Protein AF-A0A370TA07-F1 (afdb_monomer)

Radius of gyration: 15.34 Å; Cα contacts (8 Å, |Δi|>4): 132; chains: 1; bounding box: 34×36×39 Å

Solvent-accessible surface area (backbone atoms only — not comparable to full-atom values): 6664 Å² total; per-residue (Å²): 136,86,66,82,71,89,76,74,78,63,86,83,84,66,54,77,42,46,33,47,78,47,61,56,98,58,32,34,36,45,29,50,46,59,71,90,73,25,44,63,42,100,84,70,45,53,63,80,64,96,55,52,68,60,50,54,52,51,51,54,50,48,35,52,49,40,61,76,72,48,91,64,93,61,50,50,76,74,49,70,49,65,50,98,84,70,37,47,36,41,34,27,39,44,77,88,80,75,61,75,94,57,66,84,79,122

Nearest PDB structures (foldseek):
  2exu-assembly1_A-2  TM=5.921E-01  e=8.140E+00  Saccharomyces cerevisiae
  8ram-assembly1_Z  TM=5.605E-01  e=7.656E+00  Saccharomyces cerevisiae
  6vy5-assembly1_H  TM=3.987E-01  e=2.700E+00  Homo sapiens
  7nky-assembly1_Z  TM=5.093E-01  e=8.655E+00  Saccharomyces cerevisiae

pLDDT: mean 84.02, std 19.24, range [27.56, 98.06]

Sequence (106 aa):
MSVLHKDAQVAGGSDDKVYYLNFTTSTFMKRQKPLTERAVSMTGKPIENPWFKERFQNEAAALQLLRSQAKIPVPGLRSWKEDSEGLLFLETDHVRGVQLERAGDE

Foldseek 3Di:
DFDQPPPPPPPDDPQVQFWDWGDDPWKIKTKGDDQVRGDADPVRGGDDDPCPVVVQVVVQVVQVVCCVPPPDDGWAWDDWDQDPVRITMTMTTDDDDDDPVCPPVD

Structure (mmCIF, N/CA/C/O backbone):
data_AF-A0A370TA07-F1
#
_entry.id   AF-A0A370TA07-F1
#
loop_
_atom_site.group_PDB
_atom_site.id
_atom_site.type_symbol
_atom_site.label_atom_id
_atom_site.label_alt_id
_atom_site.label_comp_id
_atom_site.label_asym_id
_atom_site.label_entity_id
_atom_site.label_seq_id
_atom_site.pdbx_PDB_ins_code
_atom_site.Cartn_x
_atom_site.Cartn_y
_atom_site.Cartn_z
_atom_site.occupancy
_atom_site.B_iso_or_equiv
_atom_site.auth_seq_id
_atom_site.auth_comp_id
_atom_site.auth_asym_id
_atom_site.auth_atom_id
_atom_site.pdbx_PDB_model_num
ATOM 1 N N . MET A 1 1 ? 12.334 -13.351 12.832 1.00 29.81 1 MET A N 1
ATOM 2 C CA . MET A 1 1 ? 11.854 -14.507 12.047 1.00 29.81 1 MET A CA 1
ATOM 3 C C . MET A 1 1 ? 10.638 -14.059 11.246 1.00 29.81 1 MET A C 1
ATOM 5 O O . MET A 1 1 ? 9.563 -13.948 11.818 1.00 29.81 1 MET A O 1
ATOM 9 N N . SER A 1 2 ? 10.822 -13.688 9.975 1.00 27.56 2 SER A N 1
ATOM 10 C CA . SER A 1 2 ? 9.715 -13.348 9.069 1.00 27.56 2 SER A CA 1
ATOM 11 C C . SER A 1 2 ? 9.144 -14.654 8.522 1.00 27.56 2 SER A C 1
ATOM 13 O O . SER A 1 2 ? 9.854 -15.389 7.839 1.00 27.56 2 SER A O 1
ATOM 15 N N . VAL A 1 3 ? 7.908 -14.992 8.889 1.00 30.91 3 VAL A N 1
ATOM 16 C CA . VAL A 1 3 ? 7.229 -16.176 8.356 1.00 30.91 3 VAL A CA 1
ATOM 17 C C . VAL A 1 3 ? 6.497 -15.746 7.091 1.00 30.91 3 VAL A C 1
ATOM 19 O O . VAL A 1 3 ? 5.395 -15.207 7.169 1.00 30.91 3 VAL A O 1
ATOM 22 N N . LEU A 1 4 ? 7.117 -15.983 5.934 1.00 31.27 4 LEU A N 1
ATOM 23 C CA . LEU A 1 4 ? 6.455 -15.926 4.630 1.00 31.27 4 LEU A CA 1
ATOM 24 C C . LEU A 1 4 ? 5.309 -16.948 4.630 1.00 31.27 4 LEU A C 1
ATOM 26 O O . LEU A 1 4 ? 5.533 -18.139 4.421 1.00 31.27 4 LEU A O 1
AT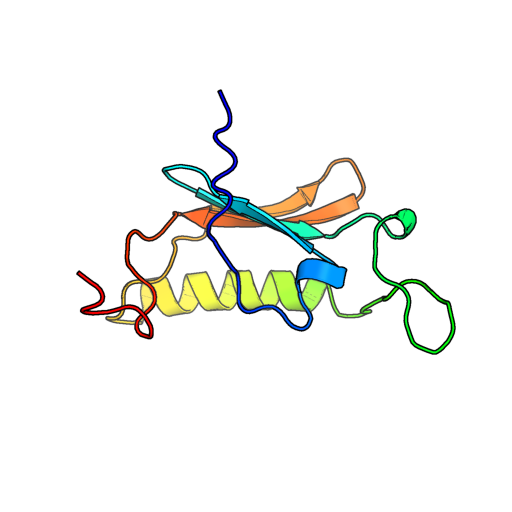OM 30 N N . HIS A 1 5 ? 4.088 -16.493 4.911 1.00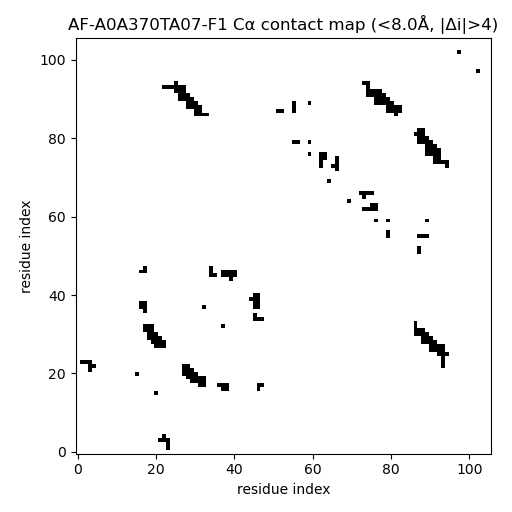 35.00 5 HIS A N 1
ATOM 31 C CA . HIS A 1 5 ? 2.893 -17.308 4.723 1.00 35.00 5 HIS A CA 1
ATOM 32 C C . HIS A 1 5 ? 2.686 -17.472 3.218 1.00 35.00 5 HIS A C 1
ATOM 34 O O . HIS A 1 5 ? 2.341 -16.518 2.525 1.00 35.00 5 HIS A O 1
ATOM 40 N N . LYS A 1 6 ? 2.944 -18.682 2.715 1.00 36.78 6 LYS A N 1
ATOM 41 C CA . LYS A 1 6 ? 2.808 -19.036 1.296 1.00 36.78 6 LYS A CA 1
ATOM 42 C C . LYS A 1 6 ? 1.353 -19.130 0.808 1.00 36.78 6 LYS A C 1
ATOM 44 O O . LYS A 1 6 ? 1.155 -19.318 -0.384 1.00 36.78 6 LYS A O 1
ATOM 49 N N . ASP A 1 7 ? 0.364 -18.910 1.676 1.00 33.66 7 ASP A N 1
ATOM 50 C CA . ASP A 1 7 ? -1.040 -19.229 1.374 1.00 33.66 7 ASP A CA 1
ATOM 51 C C . ASP A 1 7 ? -1.988 -18.021 1.329 1.00 33.66 7 ASP A C 1
ATOM 53 O O . ASP A 1 7 ? -3.204 -18.189 1.243 1.00 33.66 7 ASP A O 1
ATOM 57 N N . ALA A 1 8 ? -1.465 -16.793 1.322 1.00 39.75 8 ALA A N 1
ATOM 58 C CA . ALA A 1 8 ? -2.260 -15.643 0.901 1.00 39.75 8 ALA A CA 1
ATOM 59 C C . ALA A 1 8 ? -2.197 -15.541 -0.630 1.00 39.75 8 ALA A C 1
ATOM 61 O O . ALA A 1 8 ? -1.446 -14.731 -1.176 1.00 39.75 8 ALA A O 1
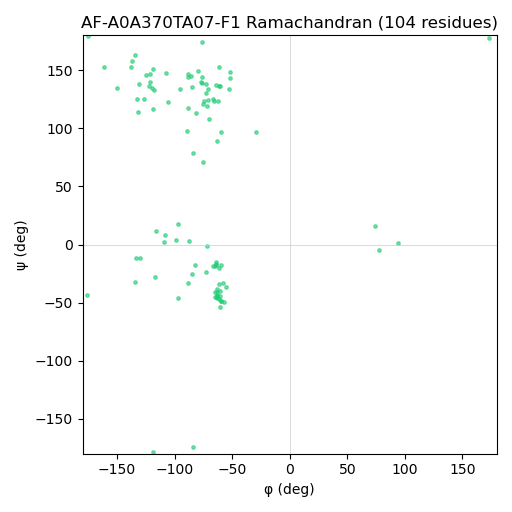ATOM 62 N N . GLN A 1 9 ? -2.974 -16.371 -1.339 1.00 36.94 9 GLN A N 1
ATOM 63 C CA . GLN A 1 9 ? -3.357 -16.041 -2.712 1.00 36.94 9 GLN A CA 1
ATOM 64 C C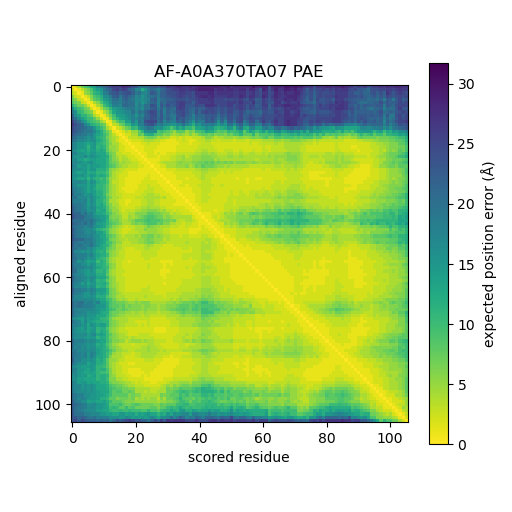 . GLN A 1 9 ? -4.191 -14.757 -2.649 1.00 36.94 9 GLN A C 1
ATOM 66 O O . GLN A 1 9 ? -5.408 -14.763 -2.477 1.00 36.94 9 GLN A O 1
ATOM 71 N N . VAL A 1 10 ? -3.501 -13.622 -2.730 1.00 43.50 10 VAL A N 1
ATOM 72 C CA . VAL A 1 10 ? -4.122 -12.363 -3.117 1.00 43.50 10 VAL A CA 1
ATOM 73 C C . VAL A 1 10 ? -4.626 -12.580 -4.532 1.00 43.50 10 VAL A C 1
ATOM 75 O O . VAL A 1 10 ? -3.828 -12.977 -5.377 1.00 43.50 10 VAL A O 1
ATOM 78 N N . ALA A 1 11 ? -5.931 -12.375 -4.742 1.00 39.47 11 ALA A N 1
ATOM 79 C CA . ALA A 1 11 ? -6.645 -12.516 -6.009 1.00 39.47 11 ALA A CA 1
ATOM 80 C C . ALA A 1 11 ? -5.728 -12.229 -7.213 1.00 39.47 11 ALA A C 1
ATOM 82 O O . ALA A 1 11 ? -5.439 -11.081 -7.557 1.00 39.47 11 ALA A O 1
ATOM 83 N N . GLY A 1 12 ? -5.193 -13.312 -7.777 1.00 40.53 12 GLY A N 1
ATOM 84 C CA . GLY A 1 12 ? -4.155 -13.278 -8.791 1.00 40.53 12 GLY A CA 1
ATOM 85 C C . GLY A 1 12 ? -4.748 -12.851 -10.120 1.00 40.53 12 GLY A C 1
ATOM 86 O O . GLY A 1 12 ? -5.668 -13.482 -10.637 1.00 40.53 12 GLY A O 1
ATOM 87 N N . GLY A 1 13 ? -4.195 -11.781 -10.682 1.00 46.22 13 GLY A N 1
ATOM 88 C CA . GLY A 1 13 ? -4.506 -11.355 -12.040 1.00 46.22 13 GLY A CA 1
ATOM 89 C C . GLY A 1 13 ? -3.678 -10.154 -12.495 1.00 46.22 13 GLY A C 1
ATOM 90 O O . GLY A 1 13 ? -3.151 -10.160 -13.616 1.00 46.22 13 GLY A O 1
ATOM 91 N N . SER A 1 14 ? -3.512 -9.138 -11.637 1.00 60.25 14 SER A N 1
ATOM 92 C CA . SER A 1 14 ? -2.834 -7.875 -11.994 1.00 60.25 14 SER A CA 1
ATOM 93 C C . SER A 1 14 ? -1.811 -7.340 -10.993 1.00 60.25 14 SER A C 1
ATOM 95 O O . SER A 1 14 ? -0.860 -6.685 -11.418 1.00 60.25 14 SER A O 1
ATOM 97 N N . ASP A 1 15 ? -1.990 -7.564 -9.694 1.00 65.00 15 ASP A N 1
ATOM 98 C CA . ASP A 1 15 ? -1.305 -6.767 -8.666 1.00 65.00 15 ASP A CA 1
ATOM 99 C C . ASP A 1 15 ? 0.072 -7.324 -8.285 1.00 65.00 15 ASP A C 1
ATOM 101 O O . ASP A 1 15 ? 1.022 -6.569 -8.081 1.00 65.00 15 ASP A O 1
ATOM 105 N N . ASP A 1 16 ? 0.232 -8.641 -8.324 1.00 76.06 16 ASP A N 1
ATOM 106 C CA . ASP A 1 16 ? 1.497 -9.367 -8.181 1.00 76.06 16 ASP A CA 1
ATOM 107 C C . ASP A 1 16 ? 2.520 -9.026 -9.282 1.00 76.06 16 ASP A C 1
ATOM 109 O O . ASP A 1 16 ? 3.733 -9.182 -9.101 1.00 76.06 16 ASP A O 1
ATOM 113 N N . LYS A 1 17 ? 2.061 -8.480 -10.412 1.00 83.19 17 LYS A N 1
ATOM 114 C CA . LYS A 1 17 ? 2.919 -8.029 -11.520 1.00 83.19 17 LYS A CA 1
ATOM 115 C C . LYS A 1 17 ? 3.689 -6.748 -11.209 1.00 83.19 17 LYS A C 1
ATOM 117 O O . LYS A 1 17 ? 4.720 -6.500 -11.836 1.00 83.19 17 LYS A O 1
ATOM 122 N N . VAL A 1 18 ? 3.196 -5.935 -10.272 1.00 90.69 18 VAL A N 1
ATOM 123 C CA . VAL A 1 18 ? 3.719 -4.584 -10.000 1.00 90.69 18 VAL A CA 1
ATOM 124 C C . VAL A 1 18 ? 3.927 -4.274 -8.517 1.00 90.69 18 VAL A C 1
ATOM 126 O O . VAL A 1 18 ? 4.605 -3.291 -8.211 1.00 90.69 18 VAL A O 1
ATOM 129 N N . TYR A 1 19 ? 3.423 -5.112 -7.605 1.00 93.38 19 TYR A N 1
ATOM 130 C CA . TYR A 1 19 ? 3.586 -4.955 -6.160 1.00 93.38 19 TYR A CA 1
ATOM 131 C C . TYR A 1 19 ? 4.198 -6.193 -5.496 1.00 93.38 19 TYR A C 1
ATOM 133 O O . TYR A 1 19 ? 3.917 -7.327 -5.881 1.00 93.38 19 TYR A O 1
ATOM 141 N N . TYR A 1 20 ? 5.001 -5.977 -4.455 1.00 92.81 20 TYR A N 1
ATOM 142 C CA . TYR A 1 20 ? 5.207 -6.968 -3.402 1.00 92.81 20 TYR A CA 1
ATOM 143 C C . TYR A 1 20 ? 4.097 -6.835 -2.370 1.00 92.81 20 TYR A C 1
ATOM 145 O O . TYR A 1 20 ? 3.776 -5.725 -1.935 1.00 92.81 20 TYR A O 1
ATOM 153 N N . LEU A 1 21 ? 3.553 -7.975 -1.958 1.00 92.88 21 LEU A N 1
ATOM 154 C CA . LEU A 1 21 ? 2.530 -8.077 -0.929 1.00 92.88 21 LEU A CA 1
ATOM 155 C C . LEU A 1 21 ? 3.104 -8.922 0.205 1.00 92.88 21 LEU A C 1
ATOM 157 O O . LEU A 1 21 ? 3.446 -10.084 -0.001 1.00 92.88 21 LEU A O 1
ATOM 161 N N . ASN A 1 22 ? 3.252 -8.320 1.380 1.00 90.75 22 ASN A N 1
ATOM 162 C CA . ASN A 1 22 ? 3.851 -8.951 2.548 1.00 90.75 22 ASN A CA 1
ATOM 163 C C . ASN A 1 22 ? 2.861 -8.938 3.710 1.00 90.75 22 ASN A C 1
ATOM 165 O O . ASN A 1 22 ? 2.241 -7.915 3.996 1.00 90.75 22 ASN A O 1
ATOM 169 N N . PHE A 1 23 ? 2.765 -10.063 4.411 1.00 90.44 23 PHE A N 1
ATOM 170 C CA . PHE A 1 23 ? 1.915 -10.221 5.584 1.00 90.44 23 PHE A CA 1
ATOM 171 C C . PHE A 1 23 ? 2.765 -10.616 6.785 1.00 90.44 23 PHE A C 1
ATOM 173 O O . PHE A 1 23 ? 3.674 -11.441 6.683 1.00 90.44 23 PHE A O 1
ATOM 180 N N . THR A 1 24 ? 2.440 -10.047 7.936 1.00 90.62 24 THR A N 1
ATOM 181 C CA . THR A 1 24 ? 2.899 -10.518 9.239 1.00 90.62 24 THR A CA 1
ATOM 182 C C . THR A 1 24 ? 1.689 -10.924 10.079 1.00 90.62 24 THR A C 1
ATOM 184 O O . THR A 1 24 ? 0.537 -10.839 9.653 1.00 90.62 24 THR A O 1
ATOM 187 N N . THR A 1 25 ? 1.924 -11.359 11.314 1.00 89.25 25 THR A N 1
ATOM 188 C CA . THR A 1 25 ? 0.834 -11.674 12.246 1.00 89.25 25 THR A CA 1
ATOM 189 C C . THR A 1 25 ? -0.011 -10.454 12.626 1.00 89.25 25 THR A C 1
ATOM 191 O O . THR A 1 25 ? -1.128 -10.635 13.112 1.00 89.25 25 THR A O 1
ATOM 194 N N . SER A 1 26 ? 0.493 -9.233 12.411 1.00 91.94 26 SER A N 1
ATOM 195 C CA . SER A 1 26 ? -0.161 -7.982 12.811 1.00 91.94 26 SER A CA 1
ATOM 196 C C . SER A 1 26 ? -0.264 -6.931 11.709 1.00 91.94 26 SER A C 1
ATOM 198 O O . SER A 1 26 ? -0.999 -5.965 11.890 1.00 91.94 26 SER A O 1
ATOM 200 N N . THR A 1 27 ? 0.426 -7.092 10.578 1.00 94.88 27 THR A N 1
ATOM 201 C CA . THR A 1 27 ? 0.469 -6.077 9.515 1.00 94.88 27 THR A CA 1
ATOM 202 C C . THR A 1 27 ? 0.347 -6.666 8.119 1.00 94.88 27 THR A C 1
ATOM 204 O O . THR A 1 27 ? 0.753 -7.799 7.860 1.00 94.88 27 THR A O 1
ATOM 207 N N . PHE A 1 28 ? -0.182 -5.856 7.211 1.00 94.88 28 PHE A N 1
ATOM 208 C CA . PHE A 1 28 ? -0.125 -6.071 5.774 1.00 94.88 28 PHE A CA 1
ATOM 209 C C . PHE A 1 28 ? 0.605 -4.900 5.122 1.00 94.88 28 PHE A C 1
ATOM 211 O O . PHE A 1 28 ? 0.323 -3.741 5.432 1.00 94.88 28 PHE A O 1
ATOM 218 N N . MET A 1 29 ? 1.524 -5.203 4.208 1.00 95.62 29 MET A N 1
ATOM 219 C CA . MET A 1 29 ? 2.271 -4.219 3.439 1.00 95.62 29 MET A CA 1
ATOM 220 C C . MET A 1 29 ? 2.145 -4.490 1.945 1.00 95.62 29 MET A C 1
ATOM 222 O O 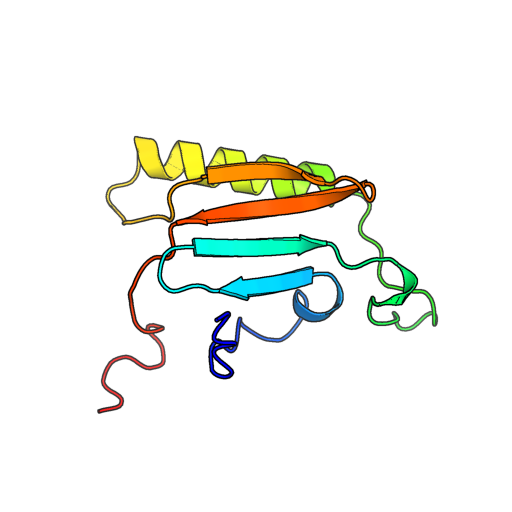. MET A 1 29 ? 2.509 -5.560 1.455 1.00 95.62 29 MET A O 1
ATOM 226 N N . LYS A 1 30 ? 1.707 -3.466 1.220 1.00 95.62 30 LYS A N 1
ATOM 227 C CA . LYS A 1 30 ? 1.733 -3.387 -0.238 1.00 95.62 30 LYS A CA 1
ATOM 228 C C . LYS A 1 30 ? 2.839 -2.421 -0.637 1.00 95.62 30 LYS A C 1
ATOM 230 O O . LYS A 1 30 ? 2.822 -1.270 -0.212 1.00 95.62 30 LYS A O 1
ATOM 235 N N . ARG A 1 31 ? 3.801 -2.871 -1.442 1.00 95.31 31 ARG A N 1
ATOM 236 C CA . ARG A 1 31 ? 4.947 -2.063 -1.887 1.00 95.31 31 ARG A CA 1
ATOM 237 C C . ARG A 1 31 ? 5.129 -2.167 -3.391 1.00 95.31 31 ARG A C 1
ATOM 239 O O . ARG A 1 31 ? 5.041 -3.253 -3.948 1.00 95.31 31 ARG A O 1
ATOM 246 N N . GLN A 1 32 ? 5.414 -1.056 -4.051 1.00 95.06 32 GLN A N 1
ATOM 247 C CA . GLN A 1 32 ? 5.762 -1.015 -5.466 1.00 95.06 32 GLN A CA 1
ATOM 248 C C . GLN A 1 32 ? 7.043 -1.809 -5.757 1.00 95.06 32 GLN A C 1
ATOM 250 O O . GLN A 1 32 ? 8.032 -1.703 -5.035 1.00 95.06 32 GLN A O 1
ATOM 255 N N . LYS A 1 33 ? 7.041 -2.589 -6.842 1.00 94.25 33 LYS A N 1
ATOM 256 C CA . LYS A 1 33 ? 8.258 -3.236 -7.344 1.00 94.25 33 LYS A CA 1
ATOM 257 C C . LYS A 1 33 ? 9.155 -2.230 -8.082 1.00 94.25 33 LYS A C 1
ATOM 259 O O . LYS A 1 33 ? 8.616 -1.386 -8.821 1.00 94.25 33 LYS A O 1
ATOM 264 N N . PRO A 1 34 ? 10.493 -2.353 -7.978 1.00 93.38 34 PRO A N 1
ATOM 265 C CA . PRO A 1 34 ? 11.422 -1.710 -8.901 1.00 93.38 34 PRO A CA 1
ATOM 266 C C . PRO A 1 34 ? 11.055 -2.028 -10.351 1.00 93.38 34 PRO A C 1
ATOM 268 O O . PRO A 1 34 ? 10.543 -3.109 -10.640 1.00 93.38 34 PRO A O 1
ATOM 271 N N . LEU A 1 35 ? 11.326 -1.105 -11.277 1.00 91.69 35 LEU A N 1
ATOM 272 C CA . LEU A 1 35 ? 10.957 -1.265 -12.690 1.00 91.69 35 LEU A CA 1
ATOM 273 C C . LEU A 1 35 ? 11.512 -2.562 -13.304 1.00 91.69 35 LEU A C 1
ATOM 275 O O . LEU A 1 35 ? 10.825 -3.221 -14.078 1.00 91.69 35 LEU A O 1
ATOM 279 N N . THR A 1 36 ? 12.724 -2.949 -12.907 1.00 91.88 36 THR A N 1
ATOM 280 C CA . THR A 1 36 ? 13.438 -4.153 -13.356 1.00 91.88 36 THR A CA 1
ATOM 281 C C . THR A 1 36 ? 12.795 -5.466 -12.916 1.00 91.88 36 THR A C 1
ATOM 283 O O . THR A 1 36 ? 13.088 -6.504 -13.497 1.00 91.88 36 THR A O 1
ATOM 286 N N . GLU A 1 37 ? 11.928 -5.438 -11.904 1.00 92.00 37 GLU A N 1
ATOM 287 C CA . GLU A 1 37 ? 11.301 -6.631 -11.317 1.00 92.00 37 GLU A CA 1
ATOM 288 C C . GLU A 1 37 ? 9.808 -6.746 -11.654 1.00 92.00 37 GLU A C 1
ATOM 290 O O . GLU A 1 37 ? 9.115 -7.661 -11.194 1.00 92.00 37 GLU A O 1
ATOM 295 N N . ARG A 1 38 ? 9.282 -5.808 -12.448 1.00 90.62 38 ARG A N 1
ATOM 296 C CA . ARG A 1 38 ? 7.891 -5.837 -12.904 1.00 90.62 38 ARG A CA 1
ATOM 297 C C . ARG A 1 38 ? 7.727 -6.795 -14.068 1.00 90.62 38 ARG A C 1
ATOM 299 O O . ARG A 1 38 ? 8.616 -6.943 -14.904 1.00 90.62 38 ARG A O 1
ATOM 306 N N . ALA A 1 39 ? 6.544 -7.397 -14.1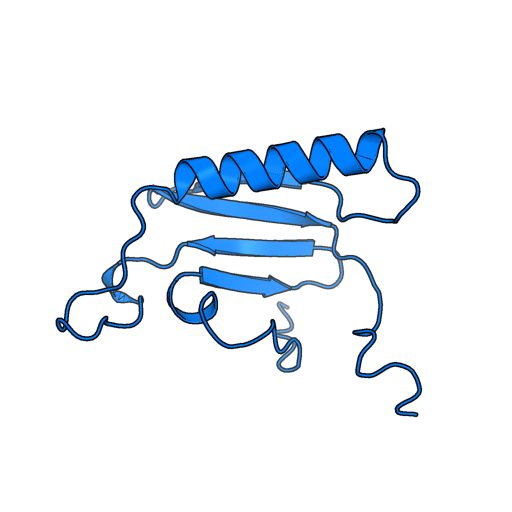61 1.00 89.06 39 ALA A N 1
ATOM 307 C CA . ALA A 1 39 ? 6.197 -8.168 -15.345 1.00 89.06 39 ALA A CA 1
ATOM 308 C C . ALA A 1 39 ? 6.192 -7.265 -16.590 1.00 89.06 39 ALA A C 1
ATOM 310 O O . ALA A 1 39 ? 5.937 -6.060 -16.508 1.00 89.06 39 ALA A O 1
ATOM 311 N N . VAL A 1 40 ? 6.454 -7.862 -17.747 1.00 90.50 40 VAL A N 1
ATOM 312 C CA . VAL A 1 40 ? 6.440 -7.166 -19.034 1.00 90.50 40 VAL A CA 1
ATOM 313 C C . VAL A 1 40 ? 5.042 -7.174 -19.648 1.00 90.50 40 VAL A C 1
ATOM 315 O O . VAL A 1 40 ? 4.281 -8.132 -19.521 1.00 90.50 40 VAL A O 1
ATOM 318 N N . SER A 1 41 ? 4.697 -6.077 -20.312 1.00 85.62 41 SER A N 1
ATOM 319 C CA . SER A 1 41 ? 3.487 -5.954 -21.123 1.00 85.62 41 SER A CA 1
ATOM 320 C C . SER A 1 41 ? 3.632 -6.687 -22.463 1.00 85.62 41 SER A C 1
ATOM 322 O O . SER A 1 41 ? 4.722 -7.112 -22.844 1.00 85.62 41 SER A O 1
ATOM 324 N N . MET A 1 42 ? 2.550 -6.745 -23.247 1.00 85.00 42 MET A N 1
ATOM 325 C CA . MET A 1 42 ? 2.576 -7.284 -24.617 1.00 85.00 42 MET A CA 1
ATOM 326 C C . MET A 1 42 ? 3.539 -6.536 -25.556 1.00 85.00 42 MET A C 1
ATOM 328 O O . MET A 1 42 ? 3.913 -7.063 -26.596 1.00 85.00 42 MET A O 1
ATOM 332 N N . THR A 1 43 ? 3.959 -5.321 -25.189 1.00 88.06 43 THR A N 1
ATOM 333 C CA . THR A 1 43 ? 4.951 -4.530 -25.940 1.00 88.06 43 THR A CA 1
ATOM 334 C C . THR A 1 43 ? 6.400 -4.825 -25.535 1.00 88.06 43 THR A C 1
ATOM 336 O O . THR A 1 43 ? 7.315 -4.156 -26.005 1.00 88.06 43 THR A O 1
ATOM 339 N N . GLY A 1 44 ? 6.624 -5.777 -24.622 1.00 87.88 44 GLY A N 1
ATOM 340 C CA . GLY A 1 44 ? 7.948 -6.126 -24.096 1.00 87.88 44 GLY A CA 1
ATOM 341 C C . GLY A 1 44 ? 8.504 -5.147 -23.056 1.00 87.88 44 GLY A C 1
ATOM 342 O O . GLY A 1 44 ? 9.555 -5.407 -22.479 1.00 87.88 44 GLY A O 1
ATOM 343 N N . LYS A 1 45 ? 7.812 -4.034 -22.779 1.00 89.62 45 LYS A N 1
ATOM 344 C CA . LYS A 1 45 ? 8.208 -3.061 -21.748 1.00 89.62 45 LYS A CA 1
ATOM 345 C C . LYS A 1 45 ? 7.693 -3.463 -20.364 1.00 89.62 45 LYS A C 1
ATOM 347 O O . LYS A 1 45 ? 6.567 -3.976 -20.303 1.00 89.62 45 LYS A O 1
ATOM 352 N N . PRO A 1 46 ? 8.442 -3.197 -19.275 1.00 90.31 46 PRO A N 1
ATOM 353 C CA . PRO A 1 46 ? 7.937 -3.354 -17.914 1.00 90.31 46 PRO A CA 1
ATOM 354 C C . PRO A 1 46 ? 6.608 -2.621 -17.720 1.00 90.31 46 PRO A C 1
ATOM 356 O O . PRO A 1 46 ? 6.394 -1.547 -18.282 1.00 90.31 46 PRO A O 1
ATOM 359 N N . ILE A 1 47 ? 5.698 -3.204 -16.943 1.00 88.62 47 ILE A N 1
ATOM 360 C CA . ILE A 1 47 ? 4.413 -2.567 -16.659 1.00 88.62 47 ILE A CA 1
ATOM 361 C C . ILE A 1 47 ? 4.646 -1.312 -15.812 1.00 88.62 47 ILE A C 1
ATOM 363 O O . ILE A 1 47 ? 5.210 -1.349 -14.716 1.00 88.62 47 ILE A O 1
ATOM 367 N N . GLU A 1 48 ? 4.145 -0.190 -16.306 1.00 87.06 48 GLU A N 1
ATOM 368 C CA . GLU A 1 48 ? 4.153 1.091 -15.616 1.00 87.06 48 GLU A CA 1
ATOM 369 C C . GLU A 1 48 ? 2.725 1.593 -15.443 1.00 87.06 48 GLU A C 1
ATOM 371 O O . GLU A 1 48 ? 1.849 1.344 -16.272 1.00 87.06 48 GLU A O 1
ATOM 376 N N . ASN A 1 49 ? 2.485 2.297 -14.341 1.00 85.06 49 ASN A N 1
ATOM 377 C CA . ASN A 1 49 ? 1.225 2.968 -14.089 1.00 85.06 49 ASN A CA 1
ATOM 378 C C . ASN A 1 49 ? 1.536 4.401 -13.645 1.00 85.06 49 ASN A C 1
ATOM 380 O O . ASN A 1 49 ? 2.116 4.576 -12.571 1.00 85.06 49 ASN A O 1
ATOM 384 N N . PRO A 1 50 ? 1.167 5.424 -14.432 1.00 88.00 50 PRO A N 1
ATOM 385 C CA . PRO A 1 50 ? 1.447 6.810 -14.065 1.00 88.00 50 PRO A CA 1
ATOM 386 C C . PRO A 1 50 ? 0.700 7.239 -12.794 1.00 88.00 50 PRO A C 1
ATOM 388 O O . PRO A 1 50 ? 1.112 8.189 -12.147 1.00 88.00 50 PRO A O 1
ATOM 391 N N . TRP A 1 51 ? -0.344 6.503 -12.403 1.00 90.69 51 TRP A N 1
ATOM 392 C CA . TRP A 1 51 ? -1.214 6.820 -11.272 1.00 90.69 51 TRP A CA 1
ATOM 393 C C . TRP A 1 51 ? -0.848 6.082 -9.985 1.00 90.69 51 TRP A C 1
ATOM 395 O O . TRP A 1 51 ? -1.704 5.913 -9.115 1.00 90.69 51 TRP A O 1
ATOM 405 N N . PHE A 1 52 ? 0.368 5.533 -9.861 1.00 90.44 52 PHE A N 1
ATOM 406 C CA . PHE A 1 52 ? 0.732 4.799 -8.646 1.00 90.44 52 PHE A CA 1
ATOM 407 C C . PHE A 1 52 ? 0.569 5.681 -7.406 1.00 90.44 52 PHE A C 1
ATOM 409 O O . PHE A 1 52 ? -0.107 5.274 -6.465 1.00 90.44 52 PHE A O 1
ATOM 416 N N . LYS A 1 53 ? 1.106 6.901 -7.418 1.00 93.62 53 LYS A N 1
ATOM 417 C CA . LYS A 1 53 ? 1.060 7.797 -6.257 1.00 93.62 53 LYS A CA 1
ATOM 418 C C . LYS A 1 53 ? -0.371 8.110 -5.832 1.00 93.62 53 LYS A C 1
ATOM 420 O O . LYS A 1 53 ? -0.719 7.934 -4.667 1.00 93.62 53 LYS A O 1
ATOM 425 N N . GLU A 1 54 ? -1.210 8.488 -6.786 1.00 95.69 54 GLU A N 1
ATOM 426 C CA . GLU A 1 54 ? -2.619 8.801 -6.573 1.00 95.69 54 GLU A CA 1
ATOM 427 C C . GLU A 1 54 ? -3.386 7.576 -6.077 1.00 95.69 54 GLU A C 1
ATOM 429 O O . GLU A 1 54 ? -4.230 7.701 -5.198 1.00 95.69 54 GLU A O 1
ATOM 434 N N . ARG A 1 55 ? -3.085 6.374 -6.583 1.00 94.94 55 ARG A N 1
ATOM 435 C CA . ARG A 1 55 ? -3.723 5.138 -6.108 1.00 94.94 55 ARG A CA 1
ATOM 436 C C . ARG A 1 55 ? -3.376 4.833 -4.655 1.00 94.94 55 ARG A C 1
ATOM 438 O O . ARG A 1 55 ? -4.288 4.534 -3.894 1.00 94.94 55 ARG A O 1
ATOM 445 N N . PHE A 1 56 ? -2.107 4.949 -4.258 1.00 96.25 56 PHE A N 1
ATOM 446 C CA . PHE A 1 56 ? -1.702 4.769 -2.857 1.00 96.25 56 PHE A CA 1
ATOM 447 C C . PHE A 1 56 ? -2.339 5.824 -1.946 1.00 96.25 56 PHE A C 1
ATOM 449 O O . PHE A 1 56 ? -2.865 5.483 -0.888 1.00 96.25 56 PHE A O 1
ATOM 456 N N . GLN A 1 57 ? -2.356 7.086 -2.381 1.00 97.12 57 GLN A N 1
ATOM 457 C CA . GLN A 1 57 ? -3.003 8.176 -1.653 1.00 97.12 57 GLN A CA 1
ATOM 458 C C . GLN A 1 57 ? -4.510 7.940 -1.489 1.00 97.12 57 GLN A C 1
ATOM 460 O O . GLN A 1 57 ? -5.044 8.091 -0.391 1.00 97.12 57 GLN A O 1
ATOM 465 N N . ASN A 1 58 ? -5.196 7.554 -2.566 1.00 97.69 58 ASN A N 1
ATOM 466 C CA . ASN A 1 58 ? -6.630 7.281 -2.554 1.00 97.69 58 ASN A CA 1
ATOM 467 C C . ASN A 1 58 ? -6.958 6.075 -1.672 1.00 97.69 58 ASN A C 1
ATOM 469 O O . ASN A 1 58 ? -7.930 6.122 -0.926 1.00 97.69 58 ASN A O 1
ATOM 473 N N . GLU A 1 59 ? -6.148 5.017 -1.723 1.00 97.00 59 GLU A N 1
ATOM 474 C CA . GLU A 1 59 ? -6.311 3.831 -0.878 1.00 97.00 59 GLU A CA 1
ATOM 475 C C . GLU A 1 59 ? -6.136 4.184 0.607 1.00 97.00 59 GLU A C 1
ATOM 477 O O . GLU A 1 59 ? -6.987 3.844 1.428 1.00 97.00 59 GLU A O 1
ATOM 482 N N . ALA A 1 60 ? -5.102 4.958 0.949 1.00 97.69 60 ALA A N 1
ATOM 483 C CA . ALA A 1 60 ? -4.888 5.455 2.305 1.00 97.69 60 ALA A CA 1
ATOM 484 C C . ALA A 1 60 ? -6.057 6.324 2.805 1.00 97.69 60 ALA A C 1
ATOM 486 O O . ALA A 1 60 ? -6.580 6.092 3.898 1.00 97.69 60 ALA A O 1
ATOM 487 N N . ALA A 1 61 ? -6.503 7.288 1.994 1.00 97.62 61 ALA A N 1
ATOM 488 C CA . ALA A 1 61 ? -7.622 8.163 2.332 1.00 97.62 61 ALA A CA 1
ATOM 489 C C . ALA A 1 61 ? -8.937 7.381 2.483 1.00 97.62 61 ALA A C 1
ATOM 491 O O . ALA A 1 61 ? -9.699 7.623 3.420 1.00 97.62 61 ALA A O 1
ATOM 492 N N . ALA A 1 62 ? -9.187 6.407 1.603 1.00 97.38 62 ALA A N 1
ATOM 493 C CA . ALA A 1 62 ? -10.361 5.547 1.672 1.00 97.38 62 ALA A CA 1
ATOM 494 C C . ALA A 1 62 ? -10.366 4.700 2.950 1.00 97.38 62 ALA A C 1
ATOM 496 O O . ALA A 1 62 ? -11.388 4.640 3.631 1.00 97.38 62 ALA A O 1
ATOM 497 N N . LEU A 1 63 ? -9.230 4.098 3.321 1.00 96.88 63 LEU A N 1
ATOM 498 C CA . LEU A 1 63 ? -9.106 3.334 4.565 1.00 96.88 63 LEU A CA 1
ATOM 499 C C . LEU A 1 63 ? -9.379 4.205 5.795 1.00 96.88 63 LEU A C 1
ATOM 501 O O . LEU A 1 63 ? -10.128 3.792 6.678 1.00 96.88 63 LEU A O 1
ATOM 505 N N . GLN A 1 64 ? -8.833 5.423 5.841 1.00 96.12 64 GLN A N 1
ATOM 506 C CA . GLN A 1 64 ? -9.089 6.364 6.937 1.00 96.12 64 GLN A CA 1
ATOM 507 C C . GLN A 1 64 ? -10.567 6.771 7.014 1.00 96.12 64 GLN A C 1
ATOM 509 O O . GLN A 1 64 ? -11.157 6.751 8.097 1.00 96.12 64 GLN A O 1
ATOM 514 N N . LEU A 1 65 ? -11.182 7.088 5.870 1.00 97.06 65 LEU A N 1
ATOM 515 C CA . LEU A 1 65 ? -12.593 7.457 5.792 1.00 97.06 65 LEU A CA 1
ATOM 516 C C . LEU A 1 65 ? -13.482 6.311 6.281 1.00 97.06 65 LEU A C 1
ATOM 518 O O . LEU A 1 65 ? -14.273 6.495 7.208 1.00 97.06 65 LEU A O 1
ATOM 522 N N . LEU A 1 66 ? -13.306 5.118 5.709 1.00 96.25 66 LEU A N 1
ATOM 523 C CA . LEU A 1 66 ? -14.078 3.930 6.063 1.00 96.25 66 LEU A CA 1
ATOM 524 C C . LEU A 1 66 ? -13.888 3.561 7.531 1.00 96.25 66 LEU A C 1
ATOM 526 O O . LEU A 1 66 ? -14.864 3.249 8.200 1.00 96.25 66 LEU A O 1
ATOM 530 N N . ARG A 1 67 ? -12.671 3.671 8.073 1.00 93.88 67 ARG A N 1
ATOM 531 C CA . ARG A 1 67 ? -12.424 3.391 9.491 1.00 93.88 67 ARG A CA 1
ATOM 532 C C . ARG A 1 67 ? -13.209 4.320 10.416 1.00 93.88 67 ARG A C 1
ATOM 534 O O . ARG A 1 67 ? -13.604 3.892 11.496 1.00 93.88 67 ARG A O 1
ATOM 541 N N . SER A 1 68 ? -13.418 5.570 10.006 1.00 94.31 68 SER A N 1
ATOM 542 C CA . SER A 1 68 ? -14.151 6.561 10.802 1.00 94.31 68 SER A CA 1
ATOM 543 C C . SER A 1 68 ? -15.674 6.500 10.635 1.00 94.31 68 SER A C 1
ATOM 545 O O . SER A 1 68 ? -16.391 6.910 11.544 1.00 94.31 68 SER A O 1
ATOM 547 N N . GLN A 1 69 ? -16.177 6.004 9.498 1.00 95.38 69 GLN A N 1
ATOM 548 C CA . GLN A 1 69 ? -17.605 6.091 9.153 1.00 95.38 69 GLN A CA 1
ATOM 549 C C . GLN A 1 69 ? -18.314 4.741 9.022 1.00 95.38 69 GLN A C 1
ATOM 551 O O . GLN A 1 69 ? -19.529 4.661 9.209 1.00 95.38 69 GLN A O 1
ATOM 556 N N . ALA A 1 70 ? -17.595 3.680 8.666 1.00 92.88 70 ALA A N 1
ATOM 557 C CA . ALA A 1 70 ? -18.195 2.393 8.364 1.00 92.88 70 ALA A CA 1
ATOM 558 C C . ALA A 1 70 ? -18.347 1.529 9.622 1.00 92.88 70 ALA A C 1
ATOM 560 O O . ALA A 1 70 ? -17.516 1.540 10.526 1.00 92.88 70 ALA A O 1
ATOM 561 N N . LYS A 1 71 ? -19.411 0.720 9.650 1.00 92.81 71 LYS A N 1
ATOM 562 C CA . LYS A 1 71 ? -19.618 -0.306 10.687 1.00 92.81 71 LYS A CA 1
ATOM 563 C C . LYS A 1 71 ? -18.859 -1.603 10.400 1.00 92.81 71 LYS A C 1
ATOM 565 O O . LYS A 1 71 ? -18.703 -2.425 11.297 1.00 92.81 71 LYS A O 1
ATOM 570 N N . ILE A 1 72 ? -18.431 -1.804 9.152 1.00 87.25 72 ILE A N 1
ATOM 571 C CA . ILE A 1 72 ? -17.643 -2.973 8.761 1.00 87.25 72 ILE A CA 1
ATOM 572 C C . ILE A 1 72 ? -16.192 -2.806 9.228 1.00 87.25 72 ILE A C 1
ATOM 574 O O . ILE A 1 72 ? -15.641 -1.706 9.121 1.00 87.25 72 ILE A O 1
ATOM 578 N N . PRO A 1 73 ? -15.552 -3.869 9.742 1.00 87.31 73 PRO A N 1
ATOM 579 C CA . PRO A 1 73 ? -14.150 -3.803 10.112 1.00 87.31 73 PRO A CA 1
ATOM 580 C C . PRO A 1 73 ? -13.298 -3.607 8.856 1.00 87.31 73 PRO A C 1
ATOM 582 O O . PRO A 1 73 ? -13.340 -4.412 7.928 1.00 87.31 73 PRO A O 1
ATOM 585 N N . VAL A 1 74 ? -12.504 -2.541 8.849 1.00 92.94 74 VAL A N 1
ATOM 586 C CA . VAL A 1 74 ? -11.480 -2.282 7.830 1.00 92.94 74 VAL A CA 1
ATOM 587 C C . VAL A 1 74 ? -10.091 -2.230 8.473 1.00 92.94 74 VAL A C 1
ATOM 589 O O . VAL A 1 74 ? -9.999 -1.847 9.653 1.00 92.94 74 VAL A O 1
ATOM 592 N N . PRO A 1 75 ? -9.024 -2.591 7.731 1.00 94.81 75 PRO A N 1
ATOM 593 C CA . PRO A 1 75 ? -7.645 -2.428 8.182 1.00 94.81 75 PRO A CA 1
ATOM 594 C C . PRO A 1 75 ? -7.368 -0.994 8.642 1.00 94.81 75 PRO A C 1
ATOM 596 O O . PRO A 1 75 ? -7.738 -0.033 7.965 1.00 94.81 75 PRO A O 1
ATOM 599 N N . GLY A 1 76 ? -6.714 -0.836 9.793 1.00 95.69 76 GLY A N 1
ATOM 600 C CA . GLY A 1 76 ? -6.218 0.468 10.220 1.00 95.69 76 GLY A CA 1
ATOM 601 C C . GLY A 1 76 ? -5.009 0.864 9.380 1.00 95.69 76 GLY A C 1
ATOM 602 O O . GLY A 1 76 ? -4.082 0.076 9.212 1.00 95.69 76 GLY A O 1
ATOM 603 N N . LEU A 1 77 ? -5.007 2.077 8.830 1.00 97.62 77 LEU A N 1
ATOM 604 C CA . LEU A 1 77 ? -3.838 2.602 8.129 1.00 97.62 77 LEU A CA 1
ATOM 605 C C . LEU A 1 77 ? -2.727 2.910 9.143 1.00 97.62 77 LEU A C 1
ATOM 607 O O . LEU A 1 77 ? -2.936 3.712 10.053 1.00 97.62 77 LEU A O 1
ATOM 611 N N . ARG A 1 78 ? -1.538 2.327 8.952 1.00 96.94 78 ARG A N 1
ATOM 612 C CA . ARG A 1 78 ? -0.354 2.613 9.780 1.00 96.94 78 ARG A CA 1
ATOM 613 C C . ARG A 1 78 ? 0.548 3.648 9.123 1.00 96.94 78 ARG A C 1
ATOM 615 O O . ARG A 1 78 ? 0.995 4.587 9.777 1.00 96.94 78 ARG A O 1
ATOM 622 N N . SER A 1 79 ? 0.825 3.485 7.831 1.00 96.38 79 SER A N 1
ATOM 623 C CA . SER A 1 79 ? 1.680 4.402 7.077 1.00 96.38 79 SER A CA 1
ATOM 624 C C . SER A 1 79 ? 1.461 4.263 5.576 1.00 96.38 79 SER A C 1
ATOM 626 O O . SER A 1 79 ? 1.104 3.193 5.093 1.00 96.38 79 SER A O 1
ATOM 628 N N . TRP A 1 80 ? 1.717 5.334 4.832 1.00 96.56 80 TRP A N 1
ATOM 629 C CA . TRP A 1 80 ? 1.924 5.276 3.390 1.00 96.56 80 TRP A CA 1
ATOM 630 C C . TRP A 1 80 ? 2.870 6.403 2.982 1.00 96.56 80 TRP A C 1
ATOM 632 O O . TRP A 1 80 ? 2.738 7.520 3.487 1.00 96.56 80 TRP A O 1
ATOM 642 N N . LYS A 1 81 ? 3.861 6.101 2.142 1.00 95.62 81 LYS A N 1
ATOM 643 C CA . LYS A 1 81 ? 4.849 7.065 1.625 1.00 95.62 81 LYS A CA 1
ATOM 644 C C . LYS A 1 81 ? 5.764 6.396 0.598 1.00 95.62 81 LYS A C 1
ATO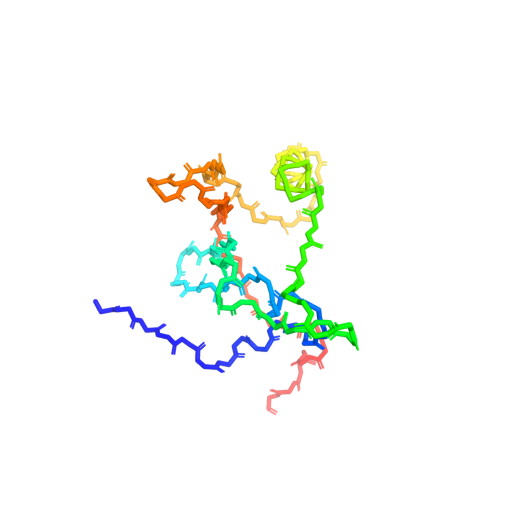M 646 O O . LYS A 1 81 ? 5.647 5.203 0.331 1.00 95.62 81 LYS A O 1
ATOM 651 N N . GLU A 1 82 ? 6.686 7.176 0.053 1.00 96.50 82 GLU A N 1
ATOM 652 C CA . GLU A 1 82 ? 7.872 6.665 -0.630 1.00 96.50 82 GLU A CA 1
ATOM 653 C C . GLU A 1 82 ? 8.903 6.198 0.411 1.00 96.50 82 GLU A C 1
ATOM 655 O O . GLU A 1 82 ? 9.075 6.817 1.470 1.00 96.50 82 GLU A O 1
ATOM 660 N N . ASP A 1 83 ? 9.556 5.073 0.141 1.00 93.75 83 ASP A N 1
ATOM 661 C CA . ASP A 1 83 ? 10.695 4.605 0.923 1.00 93.75 83 ASP A CA 1
ATOM 662 C C . ASP A 1 83 ? 12.018 5.244 0.463 1.00 93.75 83 ASP A C 1
ATOM 664 O O . ASP A 1 83 ? 12.047 6.145 -0.375 1.00 93.75 83 ASP A O 1
ATOM 668 N N . SER A 1 84 ? 13.138 4.791 1.031 1.00 93.12 84 SER A N 1
ATOM 669 C CA . SER A 1 84 ? 14.475 5.294 0.692 1.00 93.12 84 SER A CA 1
ATOM 670 C C . SER A 1 84 ? 14.902 5.025 -0.755 1.00 93.12 84 SER A C 1
ATOM 672 O O . SER A 1 84 ? 15.870 5.624 -1.210 1.00 93.12 84 SER A O 1
ATOM 674 N N . GLU A 1 85 ? 14.214 4.131 -1.466 1.00 92.31 85 GLU A N 1
ATOM 675 C CA . GLU A 1 85 ? 14.464 3.800 -2.872 1.00 92.31 85 GLU A CA 1
ATOM 676 C C . GLU A 1 85 ? 13.502 4.545 -3.816 1.00 92.31 85 GLU A C 1
ATOM 678 O O . GLU A 1 85 ? 13.528 4.323 -5.026 1.00 92.31 85 GLU A O 1
ATOM 683 N N . GLY A 1 86 ? 12.647 5.427 -3.283 1.00 93.44 86 GLY A N 1
ATOM 684 C CA . GLY A 1 86 ? 11.627 6.144 -4.052 1.00 93.44 86 GLY A CA 1
ATOM 685 C C . GLY A 1 86 ? 10.436 5.268 -4.448 1.00 93.44 86 GLY A C 1
ATOM 686 O O . GLY A 1 86 ? 9.669 5.637 -5.337 1.00 93.44 86 GLY A O 1
ATOM 687 N N . LEU A 1 87 ? 10.273 4.098 -3.821 1.00 95.12 87 LEU A N 1
ATOM 688 C CA . LEU A 1 87 ? 9.177 3.179 -4.107 1.00 95.12 87 LEU A CA 1
ATOM 689 C C . LEU A 1 87 ? 8.031 3.397 -3.124 1.00 95.12 87 LEU A C 1
ATOM 691 O O . LEU A 1 87 ? 8.222 3.505 -1.912 1.00 95.12 87 LEU A O 1
ATOM 695 N N . LEU A 1 88 ? 6.813 3.462 -3.658 1.00 96.88 88 LEU A N 1
ATOM 696 C CA . LEU A 1 88 ? 5.616 3.685 -2.854 1.00 96.88 88 LEU A CA 1
ATOM 697 C C . LEU A 1 88 ? 5.260 2.442 -2.042 1.00 96.88 88 LEU A C 1
ATOM 699 O O . LEU A 1 88 ? 5.264 1.321 -2.561 1.00 96.88 88 LEU A O 1
ATOM 703 N N . PHE A 1 89 ? 4.873 2.647 -0.787 1.00 96.75 89 PHE A N 1
ATOM 704 C CA . PHE A 1 89 ? 4.298 1.602 0.044 1.00 96.75 89 PHE A CA 1
ATOM 705 C C . PHE A 1 89 ? 3.087 2.088 0.846 1.00 96.75 89 PHE A C 1
ATOM 707 O O . PHE A 1 89 ? 2.913 3.279 1.104 1.00 96.75 89 PHE A O 1
ATOM 714 N N . LEU A 1 90 ? 2.262 1.122 1.242 1.00 97.88 90 LEU A N 1
ATOM 715 C CA . LEU A 1 90 ? 1.100 1.242 2.115 1.00 97.88 90 LEU A CA 1
ATOM 716 C C . LEU A 1 90 ? 1.209 0.124 3.151 1.00 97.88 90 LEU A C 1
ATOM 718 O O . LEU A 1 90 ? 1.326 -1.048 2.791 1.00 97.88 90 LEU A O 1
ATOM 722 N N . GLU A 1 91 ? 1.164 0.482 4.426 1.00 97.62 91 GLU A N 1
ATOM 723 C CA . GLU A 1 91 ? 1.144 -0.448 5.548 1.00 97.62 91 GLU A CA 1
ATOM 724 C C . GLU A 1 91 ? -0.152 -0.281 6.340 1.00 97.62 91 GLU A C 1
ATOM 726 O O . GLU A 1 91 ? -0.557 0.831 6.696 1.00 97.62 91 GLU A O 1
ATOM 731 N N . THR A 1 92 ? -0.783 -1.407 6.647 1.00 98.06 92 THR A N 1
ATOM 732 C CA . THR A 1 92 ? -2.044 -1.477 7.384 1.00 98.06 92 THR A CA 1
ATOM 733 C C . THR A 1 92 ? -1.983 -2.542 8.473 1.00 98.06 92 THR A C 1
ATOM 735 O O . THR A 1 92 ? -1.118 -3.422 8.449 1.00 98.06 92 THR A O 1
ATOM 738 N N . ASP A 1 93 ? -2.907 -2.474 9.425 1.00 95.62 93 ASP A N 1
ATOM 739 C CA . ASP A 1 93 ? -3.150 -3.559 10.370 1.00 95.62 93 ASP A CA 1
ATOM 740 C C . ASP A 1 93 ? -3.647 -4.805 9.627 1.00 95.62 93 ASP A C 1
ATOM 742 O O . ASP A 1 93 ? -4.518 -4.730 8.759 1.00 95.62 93 ASP A O 1
ATOM 746 N N . HIS A 1 94 ? -3.140 -5.977 9.997 1.00 90.25 94 HIS A N 1
ATOM 747 C CA . HIS A 1 94 ? -3.649 -7.232 9.462 1.00 90.25 94 HIS A CA 1
ATOM 748 C C . HIS A 1 94 ? -4.994 -7.576 10.115 1.00 90.25 94 HIS A C 1
ATOM 750 O O . HIS A 1 94 ? -5.089 -7.749 11.333 1.00 90.25 94 HIS A O 1
ATOM 756 N N . VAL A 1 95 ? -6.039 -7.704 9.297 1.00 85.94 95 VAL A N 1
ATOM 757 C CA . VAL A 1 95 ? -7.365 -8.144 9.743 1.00 85.94 95 VAL A CA 1
ATOM 758 C C . VAL A 1 95 ? -7.431 -9.665 9.673 1.00 85.94 95 VAL A C 1
ATOM 760 O O . VAL A 1 95 ? -7.324 -10.246 8.598 1.00 85.94 95 VAL A O 1
ATOM 763 N N . ARG A 1 96 ? -7.615 -10.314 10.827 1.00 83.31 96 ARG A N 1
ATOM 764 C CA . ARG A 1 96 ? -7.764 -11.772 10.898 1.00 83.31 96 ARG A CA 1
ATOM 765 C C . ARG A 1 96 ? -9.109 -12.194 10.321 1.00 83.31 96 ARG A C 1
ATOM 767 O O . ARG A 1 96 ? -10.140 -11.639 10.690 1.00 83.31 96 ARG A O 1
ATOM 774 N N . GLY A 1 97 ? -9.087 -13.220 9.485 1.00 83.56 97 GLY A N 1
ATOM 775 C CA . GLY A 1 97 ? -10.282 -13.826 8.922 1.00 83.56 97 GLY A CA 1
ATOM 776 C C . GLY A 1 97 ? -9.931 -14.865 7.868 1.00 83.56 97 GLY A C 1
ATOM 777 O O . GLY A 1 97 ? -8.760 -15.066 7.545 1.00 83.56 97 GLY A O 1
ATOM 778 N N . VAL A 1 98 ? -10.963 -15.509 7.337 1.00 83.75 98 VAL A N 1
ATOM 779 C CA . VAL A 1 98 ? -10.877 -16.367 6.153 1.00 83.75 98 VAL A CA 1
ATOM 780 C C . VAL A 1 98 ? -11.535 -15.646 4.981 1.00 83.75 98 VAL A C 1
ATOM 782 O O . VAL A 1 98 ? -12.467 -14.861 5.174 1.00 83.75 98 VAL A O 1
ATOM 785 N N . GLN A 1 99 ? -11.039 -15.875 3.765 1.00 83.81 99 GLN A N 1
ATOM 786 C CA . GLN A 1 99 ? -11.724 -15.397 2.564 1.00 83.81 99 GLN A CA 1
ATOM 787 C C . GLN A 1 99 ? -13.115 -16.032 2.502 1.00 83.81 99 GLN A C 1
ATOM 789 O O . GLN A 1 99 ? -13.257 -17.226 2.751 1.00 83.81 99 GLN A O 1
ATOM 794 N N . LEU A 1 100 ? -14.135 -15.234 2.173 1.00 83.56 100 LEU A N 1
ATOM 795 C CA . LEU A 1 100 ? -15.529 -15.687 2.183 1.00 83.56 100 LEU A CA 1
ATOM 796 C C . LEU A 1 100 ? -15.765 -16.889 1.256 1.00 83.56 100 LEU A C 1
ATOM 798 O O . LEU A 1 100 ? -16.569 -17.752 1.577 1.00 83.56 100 LEU A O 1
ATOM 802 N N . GLU A 1 101 ? -15.035 -16.970 0.142 1.00 86.00 101 GLU A N 1
ATOM 803 C CA . GLU A 1 101 ? -15.094 -18.103 -0.795 1.00 86.00 101 GLU A CA 1
ATOM 804 C C . GLU A 1 101 ? -14.616 -19.434 -0.193 1.00 86.00 101 GLU A C 1
ATOM 806 O O . GLU A 1 101 ? -14.929 -20.483 -0.738 1.00 86.00 101 GLU A O 1
ATOM 811 N N . ARG A 1 102 ? -13.893 -19.378 0.933 1.00 81.88 10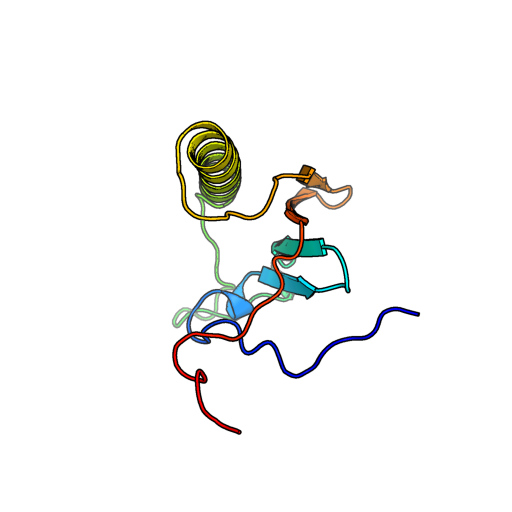2 ARG A N 1
ATOM 812 C CA . ARG A 1 102 ? -13.380 -20.525 1.695 1.00 81.88 102 ARG A CA 1
ATOM 813 C C . ARG A 1 102 ? -14.127 -20.729 3.016 1.00 81.88 102 ARG A C 1
ATOM 815 O O . ARG A 1 102 ? -13.674 -21.464 3.892 1.00 81.88 102 ARG A O 1
ATOM 822 N N . ALA A 1 103 ? -15.218 -19.995 3.236 1.00 81.81 103 ALA A N 1
ATOM 823 C CA . ALA A 1 103 ? -15.975 -20.090 4.474 1.00 81.81 103 ALA A CA 1
ATOM 824 C C . ALA A 1 103 ? -16.742 -21.420 4.514 1.00 81.8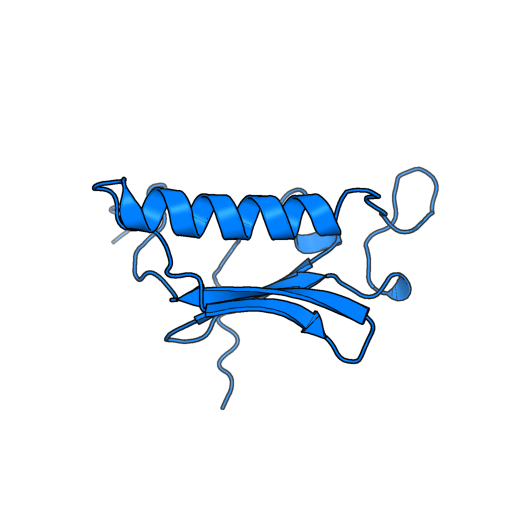1 103 ALA A C 1
ATOM 826 O O . ALA A 1 103 ? -17.610 -21.657 3.679 1.00 81.81 103 ALA A O 1
ATOM 827 N N . GLY A 1 104 ? -16.448 -22.257 5.513 1.00 76.81 104 GLY A N 1
ATOM 828 C CA . GLY A 1 104 ? -17.056 -23.584 5.664 1.00 76.81 104 GLY A CA 1
ATOM 829 C C . GLY A 1 104 ? -16.254 -24.730 5.044 1.00 76.81 104 GLY A C 1
ATOM 830 O O . GLY A 1 104 ? -16.693 -25.872 5.149 1.00 76.81 104 GLY A O 1
ATOM 831 N N . ASP A 1 105 ? -15.086 -24.445 4.458 1.00 77.31 105 ASP A N 1
ATOM 832 C CA . ASP A 1 105 ? -14.089 -25.455 4.090 1.00 77.31 105 ASP A CA 1
ATOM 833 C C . ASP A 1 105 ? -13.358 -25.928 5.367 1.00 77.31 105 ASP A C 1
ATOM 835 O O . ASP A 1 105 ? -12.211 -25.546 5.618 1.00 77.31 105 ASP A O 1
ATOM 839 N N . GLU A 1 106 ? -14.058 -26.685 6.218 1.00 59.38 106 GLU A N 1
ATOM 840 C CA . GLU A 1 106 ? -13.501 -27.414 7.374 1.00 59.38 106 GLU A CA 1
ATOM 841 C C . GLU A 1 106 ? -13.422 -28.922 7.101 1.00 59.38 106 GLU A C 1
ATOM 843 O O . GLU A 1 106 ? -14.412 -29.494 6.585 1.00 59.38 106 GLU A O 1
#

Organism: NCBI:txid2656787

InterPro domains:
  IPR011009 Protein kinase-like domain superfamily [SSF56112] (8-103)

Secondary structure (DSSP, 8-state):
-----TT-----SSSTTTEEEEE-SSEEEEEEPPGGGSPB-TTSSBP--TTHHHHHHHHHHHHHHHHHH-SS--PPEEEEEE-TTS-EEEEEEPPP---GGGTT--

Mean predicted aligned error: 7.61 Å